Protein AF-A0A7S3U9D8-F1 (afdb_monomer_lite)

pLDDT: mean 89.07, std 7.12, range [49.78, 97.31]

Radius of gyration: 16.44 Å; chains: 1; bounding box: 34×41×41 Å

Organism: NCBI:txid141414

Foldseek 3Di:
DFPFPLCPDDPPRNVVVVCVVCPPVCPVVCCQAARPPDDDPDGDGDDDDDVPDDDDDDADAQAHQVRHGPPPQAWDADPNGIYGNDDDDDDDPDDDDPRNDDDDDDPPRSHDSGHDDD

Structure (mmCIF, N/CA/C/O backbone):
data_AF-A0A7S3U9D8-F1
#
_entry.id   AF-A0A7S3U9D8-F1
#
loop_
_atom_site.group_PDB
_atom_site.id
_atom_site.type_symbol
_atom_site.label_atom_id
_atom_site.label_alt_id
_atom_site.label_comp_id
_atom_site.label_asym_id
_atom_site.label_entity_id
_atom_site.label_seq_id
_atom_site.pdbx_PDB_ins_code
_atom_site.Cartn_x
_atom_site.Cartn_y
_atom_site.Cartn_z
_atom_site.occupancy
_atom_site.B_iso_or_equiv
_atom_site.auth_seq_id
_atom_site.auth_comp_id
_atom_site.auth_asym_id
_atom_site.auth_atom_id
_atom_site.pdbx_PDB_model_num
ATOM 1 N N . SER A 1 1 ? 1.393 14.461 15.903 1.00 49.78 1 SER A N 1
ATOM 2 C CA . SER A 1 1 ? 1.591 13.625 17.101 1.00 49.78 1 SER A CA 1
ATOM 3 C C . SER A 1 1 ? 1.731 12.203 16.624 1.00 49.78 1 SER A C 1
ATOM 5 O O . SER A 1 1 ? 0.953 11.811 15.762 1.00 49.78 1 SER A O 1
ATOM 7 N N . ASP A 1 2 ? 2.723 11.469 17.121 1.00 53.81 2 ASP A N 1
ATOM 8 C CA . ASP A 1 2 ? 2.845 10.045 16.818 1.00 53.81 2 ASP A CA 1
ATOM 9 C C . ASP A 1 2 ? 1.653 9.311 17.451 1.00 53.81 2 ASP A C 1
ATOM 11 O O . ASP A 1 2 ? 1.460 9.357 18.667 1.00 53.81 2 ASP A O 1
ATOM 15 N N . MET A 1 3 ? 0.789 8.743 16.608 1.00 70.81 3 MET A N 1
ATOM 16 C CA . MET A 1 3 ? -0.357 7.927 17.021 1.00 70.81 3 MET A CA 1
ATOM 17 C C . MET A 1 3 ? -0.073 6.434 16.804 1.00 70.81 3 MET A C 1
ATOM 19 O O . MET A 1 3 ? -0.995 5.646 16.585 1.00 70.81 3 MET A O 1
ATOM 23 N N . GLY A 1 4 ? 1.202 6.042 16.836 1.00 81.38 4 GLY A N 1
ATOM 24 C CA . GLY A 1 4 ? 1.634 4.658 16.739 1.00 81.38 4 GLY A CA 1
ATOM 2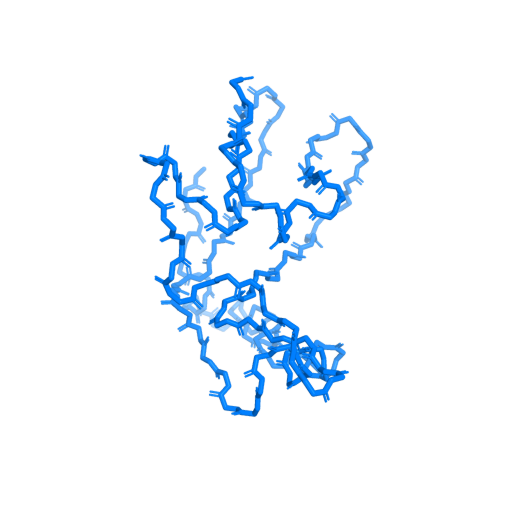5 C C . GLY A 1 4 ? 1.018 3.742 17.803 1.00 81.38 4 GLY A C 1
ATOM 26 O O . GLY A 1 4 ? 0.488 4.163 18.836 1.00 81.38 4 GLY A O 1
ATOM 27 N N . GLY A 1 5 ? 1.076 2.436 17.537 1.00 90.25 5 GLY A N 1
ATOM 28 C CA . GLY A 1 5 ? 0.614 1.415 18.479 1.00 90.25 5 GLY A CA 1
ATOM 29 C C . GLY A 1 5 ? -0.905 1.234 18.541 1.00 90.25 5 GLY A C 1
ATOM 30 O O . GLY A 1 5 ? -1.398 0.601 19.474 1.00 90.25 5 G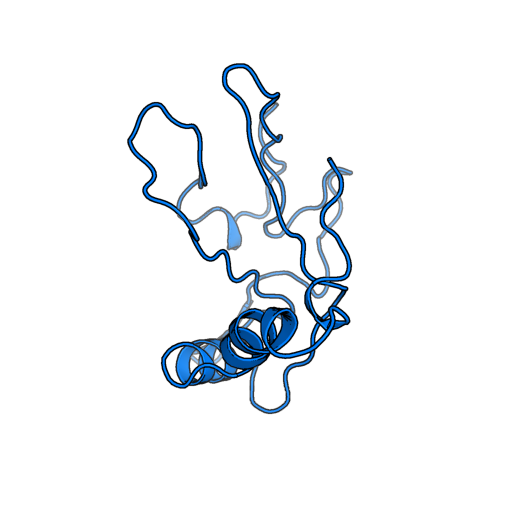LY A O 1
ATOM 31 N N . MET A 1 6 ? -1.656 1.722 17.551 1.00 93.25 6 MET A N 1
ATOM 32 C CA . MET A 1 6 ? -3.120 1.592 17.470 1.00 93.25 6 MET A CA 1
ATOM 33 C C . MET A 1 6 ? -3.642 0.153 17.537 1.00 93.25 6 MET A C 1
ATOM 35 O O . MET A 1 6 ? -4.732 -0.089 18.054 1.00 93.25 6 MET A O 1
ATOM 39 N N . LEU A 1 7 ? -2.839 -0.830 17.121 1.00 94.69 7 LEU A N 1
ATOM 40 C CA . LEU A 1 7 ? -3.169 -2.247 17.302 1.00 94.69 7 LEU A CA 1
ATOM 41 C C . LEU A 1 7 ? -3.193 -2.680 18.780 1.00 94.69 7 LEU A C 1
ATOM 43 O O . LEU A 1 7 ? -3.824 -3.686 19.103 1.00 94.69 7 LEU A O 1
ATOM 47 N N . GLY A 1 8 ? -2.518 -1.954 19.674 1.00 94.44 8 GLY A N 1
ATOM 48 C CA . GLY A 1 8 ? -2.412 -2.225 21.111 1.00 94.44 8 GLY A CA 1
ATOM 49 C C . GLY A 1 8 ? -3.281 -1.332 22.003 1.00 94.44 8 GLY A C 1
ATOM 50 O O . GLY A 1 8 ? -3.270 -1.507 23.220 1.00 94.44 8 GLY A O 1
ATOM 51 N N . TRP A 1 9 ? -4.035 -0.384 21.438 1.00 94.94 9 TRP A N 1
ATOM 52 C CA . TRP A 1 9 ? -4.906 0.497 22.221 1.00 94.94 9 TRP A CA 1
ATOM 53 C C . TRP A 1 9 ? -5.986 -0.274 22.994 1.00 94.94 9 TRP A C 1
ATOM 55 O O . TRP A 1 9 ? -6.350 -1.405 22.659 1.00 94.94 9 TRP A O 1
ATOM 65 N N . LYS A 1 10 ? -6.526 0.352 24.048 1.00 97.31 10 LYS A N 1
ATOM 66 C CA . LYS A 1 10 ? -7.607 -0.243 24.844 1.00 97.31 10 LYS A CA 1
ATOM 67 C C . LYS A 1 10 ? -8.833 -0.498 23.970 1.00 97.31 10 LYS A C 1
ATOM 69 O O . LYS A 1 10 ? -9.201 0.326 23.135 1.00 97.31 10 LYS A O 1
ATOM 74 N N . LYS A 1 11 ? -9.497 -1.632 24.199 1.00 96.38 11 LYS A N 1
ATOM 75 C CA . LYS A 1 11 ? -10.778 -1.927 23.553 1.00 96.38 11 LYS A CA 1
ATOM 76 C C . LYS A 1 11 ? -11.818 -0.848 23.911 1.00 96.38 11 LYS A C 1
ATOM 78 O O . LYS A 1 11 ? -11.813 -0.384 25.052 1.00 96.38 11 LYS A O 1
ATOM 83 N N . PRO A 1 12 ? -12.698 -0.462 22.967 1.00 96.12 12 PRO A N 1
ATOM 84 C CA . PRO A 1 12 ? -12.835 -1.014 21.611 1.00 96.12 12 PRO A CA 1
ATOM 85 C C . PRO A 1 12 ? -11.946 -0.343 20.544 1.00 96.12 12 PRO A C 1
ATOM 87 O O . PRO A 1 12 ? -12.025 -0.710 19.378 1.00 96.12 12 PRO A O 1
ATOM 90 N N . LEU A 1 13 ? -11.094 0.620 20.907 1.00 95.25 13 LEU A N 1
ATOM 91 C CA . LEU A 1 13 ? -10.419 1.506 19.947 1.00 95.25 13 LEU A CA 1
ATOM 92 C C . LEU A 1 13 ? -9.434 0.793 19.007 1.00 95.25 13 LEU A C 1
ATOM 94 O O . LEU A 1 13 ? -9.239 1.245 17.885 1.00 95.25 13 LEU A O 1
ATOM 98 N N . CYS A 1 14 ? -8.823 -0.315 19.433 1.00 95.62 14 CYS A N 1
ATOM 99 C CA . CYS A 1 14 ? -7.921 -1.095 18.578 1.00 95.62 14 CYS A CA 1
ATOM 100 C C . CYS A 1 14 ? -8.646 -1.983 17.557 1.00 95.62 14 CYS A C 1
ATOM 102 O O . CYS A 1 14 ? -8.032 -2.427 16.586 1.00 95.62 14 CYS A O 1
ATOM 104 N N . GLU A 1 15 ? -9.934 -2.265 17.768 1.00 96.12 15 GLU A N 1
ATOM 105 C CA . GLU A 1 15 ? -10.656 -3.293 17.019 1.00 96.12 15 GLU A CA 1
ATOM 106 C C . GLU A 1 15 ? -10.815 -2.948 15.530 1.00 96.12 15 GLU A C 1
ATOM 108 O O . GLU A 1 15 ? -10.488 -3.802 14.705 1.00 96.12 15 GLU A O 1
ATOM 113 N N . PRO A 1 16 ? -11.190 -1.710 15.140 1.00 94.25 16 PRO A N 1
ATOM 114 C CA . PRO A 1 16 ? -11.284 -1.349 13.725 1.00 94.25 16 PRO A CA 1
ATOM 115 C C . PRO A 1 16 ? -9.960 -1.540 12.974 1.00 94.25 16 PRO A C 1
ATOM 117 O O . PRO A 1 16 ? -9.939 -2.089 11.876 1.00 94.25 16 PRO A O 1
ATOM 120 N N . PHE A 1 17 ? -8.831 -1.167 13.586 1.00 94.50 17 PHE A N 1
ATOM 121 C CA . PHE A 1 17 ? -7.508 -1.322 12.971 1.00 94.50 17 PHE A CA 1
ATOM 122 C C . PHE A 1 17 ? -7.106 -2.792 12.821 1.00 94.50 17 PHE A C 1
ATOM 124 O O . PHE A 1 17 ? -6.523 -3.174 11.808 1.00 94.50 17 PHE A O 1
ATOM 131 N N . ARG A 1 18 ? -7.449 -3.640 13.798 1.00 95.12 18 ARG A N 1
ATOM 132 C CA . ARG A 1 18 ? -7.207 -5.088 13.718 1.00 95.12 18 ARG A CA 1
ATOM 133 C C . ARG A 1 18 ? -8.058 -5.750 12.638 1.00 95.12 18 ARG A C 1
ATOM 135 O O . ARG A 1 18 ? -7.557 -6.616 11.927 1.00 95.12 18 ARG A O 1
ATOM 142 N N . GLN A 1 19 ? -9.308 -5.321 12.476 1.00 94.44 19 GLN A N 1
ATOM 143 C CA . GLN A 1 19 ? -10.210 -5.849 11.448 1.00 94.44 19 GLN A CA 1
ATOM 144 C C . GLN A 1 19 ? -9.715 -5.565 10.023 1.00 94.44 19 GLN A C 1
ATOM 146 O O . GLN A 1 19 ? -9.942 -6.378 9.127 1.00 94.44 19 GLN A O 1
ATOM 151 N N . VAL A 1 20 ? -8.995 -4.458 9.808 1.00 93.75 20 VAL A N 1
ATOM 152 C CA . VAL A 1 20 ? -8.398 -4.137 8.500 1.0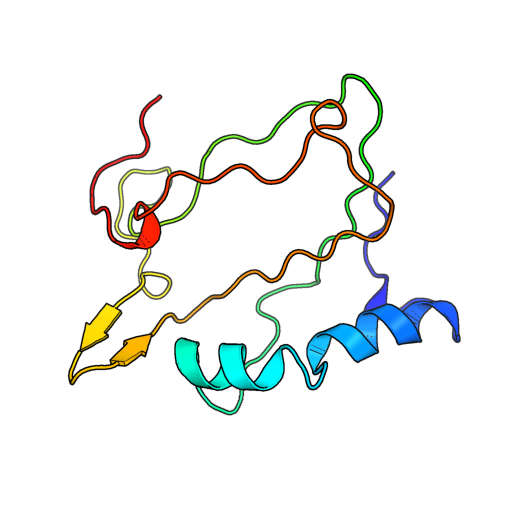0 93.75 20 VAL A CA 1
ATOM 153 C C . VAL A 1 20 ? -7.343 -5.171 8.082 1.00 93.75 20 VAL A C 1
ATOM 155 O O . VAL A 1 20 ? -7.273 -5.509 6.901 1.00 93.75 20 VAL A O 1
ATOM 158 N N . LEU A 1 21 ? -6.577 -5.735 9.026 1.00 93.06 21 LEU A N 1
ATOM 159 C CA . LEU A 1 21 ? -5.457 -6.655 8.745 1.00 93.06 21 LEU A CA 1
ATOM 160 C C . LEU A 1 21 ? -5.863 -7.908 7.949 1.00 93.06 21 LEU A C 1
ATOM 162 O O . LEU A 1 21 ? -5.059 -8.474 7.206 1.00 93.06 21 LEU A O 1
ATOM 166 N N . ALA A 1 22 ? -7.111 -8.343 8.107 1.00 94.19 22 ALA A N 1
ATOM 167 C CA . ALA A 1 22 ? -7.683 -9.494 7.414 1.00 94.19 22 ALA A CA 1
ATOM 168 C C . ALA A 1 22 ? -9.077 -9.178 6.855 1.00 94.19 22 ALA A C 1
ATOM 170 O O . ALA A 1 22 ? -9.961 -10.035 6.829 1.00 94.19 22 ALA A O 1
ATOM 171 N N . HIS A 1 23 ? -9.294 -7.933 6.420 1.00 96.06 23 HIS A N 1
ATOM 172 C CA . HIS A 1 23 ? -10.598 -7.518 5.919 1.00 96.06 23 HIS A CA 1
ATOM 173 C C . HIS A 1 23 ? -10.997 -8.354 4.683 1.00 96.06 23 HIS A C 1
ATOM 175 O O . HIS A 1 23 ? -10.212 -8.426 3.731 1.00 96.06 23 HIS A O 1
ATOM 181 N N . PRO A 1 24 ? -12.218 -8.926 4.614 1.00 96.44 24 PRO A N 1
ATOM 182 C CA . PRO A 1 24 ? -12.619 -9.840 3.537 1.00 96.44 24 PRO A CA 1
ATOM 183 C C . PRO A 1 24 ? -12.490 -9.273 2.118 1.00 96.44 24 PRO A C 1
ATOM 185 O O . PRO A 1 24 ? -12.271 -10.021 1.173 1.00 96.44 24 PRO A O 1
ATOM 188 N N . LYS A 1 25 ? -12.593 -7.947 1.954 1.00 96.31 25 LYS A N 1
ATOM 189 C CA . LYS A 1 25 ? -12.385 -7.282 0.653 1.00 96.31 25 LYS A CA 1
ATOM 190 C C . LYS A 1 25 ? -10.912 -7.145 0.249 1.00 96.31 25 LYS A C 1
ATOM 192 O O . LYS A 1 25 ? -10.650 -6.918 -0.921 1.00 96.31 25 LYS A O 1
ATOM 197 N N . LEU A 1 26 ? -9.970 -7.247 1.187 1.00 95.31 26 LEU A N 1
ATOM 198 C CA . LEU A 1 26 ? -8.530 -7.109 0.934 1.00 95.31 26 LEU A CA 1
ATOM 199 C C . LEU A 1 26 ? -7.852 -8.468 0.747 1.00 95.31 26 LEU A C 1
ATOM 201 O O . LEU A 1 26 ? -7.010 -8.615 -0.136 1.00 95.31 26 LEU A O 1
ATOM 205 N N . VAL A 1 27 ? -8.252 -9.466 1.543 1.00 96.12 27 VAL A N 1
ATOM 206 C CA . VAL A 1 27 ? -7.658 -10.816 1.559 1.00 96.12 27 VAL A CA 1
ATOM 207 C C . VAL A 1 27 ? -7.486 -11.430 0.157 1.00 96.12 27 VAL A C 1
ATOM 209 O O . VAL A 1 27 ? -6.392 -11.927 -0.111 1.00 96.12 27 VAL A O 1
ATOM 212 N N . PRO A 1 28 ? -8.462 -11.367 -0.776 1.00 96.25 28 PRO A N 1
ATOM 213 C CA . PRO A 1 28 ? -8.278 -11.916 -2.121 1.00 96.25 28 PRO A CA 1
ATOM 214 C C . PRO A 1 28 ? -7.108 -11.285 -2.891 1.00 96.25 28 PRO A C 1
ATOM 216 O O . PRO A 1 28 ? -6.352 -11.999 -3.544 1.00 96.25 28 PRO A O 1
ATOM 219 N N . PHE A 1 29 ? -6.909 -9.969 -2.771 1.00 95.62 29 PHE A N 1
ATOM 220 C CA . PHE A 1 29 ? -5.805 -9.260 -3.429 1.00 95.62 29 PHE A CA 1
ATOM 221 C C . PHE A 1 29 ? -4.455 -9.585 -2.780 1.00 95.62 29 PHE A C 1
ATOM 223 O O . PHE A 1 29 ? -3.466 -9.790 -3.483 1.00 95.62 29 PHE A O 1
ATOM 230 N N . LEU A 1 30 ? -4.421 -9.695 -1.446 1.00 95.44 30 LEU A N 1
ATOM 231 C CA . LEU A 1 30 ? -3.222 -10.103 -0.706 1.00 95.44 30 LEU A CA 1
ATOM 232 C C . LEU A 1 30 ? -2.798 -11.527 -1.089 1.00 95.44 30 LEU A C 1
ATOM 234 O O . LEU A 1 30 ? -1.623 -11.776 -1.350 1.00 95.44 30 LEU A O 1
ATOM 238 N N . HIS A 1 31 ? -3.753 -12.452 -1.192 1.00 95.44 31 HIS A N 1
ATOM 239 C CA . HIS A 1 31 ? -3.489 -13.820 -1.634 1.00 95.44 31 HIS A CA 1
ATOM 240 C C . HIS A 1 31 ? -3.039 -13.897 -3.091 1.00 95.44 31 HIS A C 1
ATOM 242 O O . HIS A 1 31 ? -2.175 -14.715 -3.414 1.00 95.44 31 HIS A O 1
ATOM 248 N N . GLU A 1 32 ? -3.598 -13.062 -3.965 1.00 94.62 32 GLU A N 1
ATOM 249 C CA . GLU A 1 32 ? -3.202 -13.061 -5.368 1.00 94.62 32 GLU A CA 1
ATOM 250 C C . GLU A 1 32 ? -1.766 -12.559 -5.551 1.00 94.62 32 GLU A C 1
ATOM 252 O O . GLU A 1 32 ? -0.973 -13.229 -6.212 1.00 94.62 32 GLU A O 1
ATOM 257 N N . LEU A 1 33 ? -1.406 -11.446 -4.904 1.00 94.31 33 LEU A N 1
ATOM 258 C CA . LEU A 1 33 ? -0.106 -10.793 -5.086 1.00 94.31 33 LEU A CA 1
ATOM 259 C C . LEU A 1 33 ? 1.008 -11.376 -4.202 1.00 94.31 33 LEU A C 1
ATOM 261 O O . LEU A 1 33 ? 2.136 -11.530 -4.662 1.00 94.31 33 LEU A O 1
ATOM 265 N N . MET A 1 34 ? 0.728 -11.723 -2.946 1.00 93.38 34 MET A N 1
ATOM 266 C CA . MET A 1 34 ? 1.749 -12.219 -2.008 1.00 93.38 34 MET A CA 1
ATOM 267 C C . MET A 1 34 ? 1.643 -13.726 -1.778 1.00 93.38 34 MET A C 1
ATOM 269 O O . MET A 1 34 ? 2.652 -14.420 -1.655 1.00 93.38 34 MET A O 1
ATOM 273 N N . GLY A 1 35 ? 0.432 -14.280 -1.819 1.00 91.56 35 GLY A N 1
ATOM 274 C CA . GLY A 1 35 ? 0.149 -15.674 -1.472 1.00 91.56 35 GLY A CA 1
ATOM 275 C C . GLY A 1 35 ? -0.592 -15.824 -0.151 1.00 91.56 35 GLY A C 1
ATOM 276 O O . GLY A 1 35 ? -0.805 -14.865 0.588 1.00 91.56 35 GLY A O 1
ATOM 277 N N . VAL A 1 36 ? -0.998 -17.059 0.139 1.00 93.31 36 VAL A N 1
ATOM 278 C CA . VAL A 1 36 ? -1.633 -17.411 1.414 1.00 93.31 36 VAL A CA 1
ATOM 279 C C . VAL A 1 36 ? -0.582 -17.409 2.525 1.00 93.31 36 VAL A C 1
ATOM 281 O O . VAL A 1 36 ? 0.524 -17.908 2.326 1.00 93.31 36 VAL A O 1
ATOM 284 N N . GLY A 1 37 ? -0.942 -16.874 3.695 1.00 91.25 37 GLY A N 1
ATOM 285 C CA . GLY A 1 37 ? -0.055 -16.823 4.864 1.00 91.25 37 GLY A CA 1
ATOM 286 C C . GLY A 1 37 ? 0.789 -15.551 4.968 1.00 91.25 37 GLY A C 1
ATOM 287 O O . GLY A 1 37 ? 1.894 -15.591 5.503 1.00 91.25 37 GLY A O 1
ATOM 288 N N . TYR A 1 38 ? 0.290 -14.423 4.455 1.00 92.38 38 TYR A N 1
ATOM 289 C CA . TYR A 1 38 ? 0.949 -13.130 4.628 1.00 92.38 38 TYR A CA 1
ATOM 290 C C . TYR A 1 38 ? 1.036 -12.726 6.110 1.00 92.38 38 TYR A C 1
ATOM 292 O O . TYR A 1 38 ? 0.233 -13.144 6.945 1.00 92.38 38 TYR A O 1
ATOM 300 N N . ARG A 1 39 ? 2.011 -11.872 6.427 1.00 93.06 39 ARG A N 1
ATOM 301 C CA . ARG A 1 39 ? 2.205 -11.287 7.759 1.00 93.06 39 ARG A CA 1
ATOM 302 C C . ARG A 1 39 ? 2.367 -9.778 7.648 1.00 93.06 39 ARG A C 1
ATOM 304 O O . ARG A 1 39 ? 2.698 -9.270 6.581 1.00 93.06 39 ARG A O 1
ATOM 311 N N . LEU A 1 40 ? 2.201 -9.083 8.768 1.00 93.38 40 LEU A N 1
ATOM 312 C CA . LEU A 1 40 ? 2.692 -7.715 8.886 1.00 93.38 40 LEU A CA 1
ATOM 313 C C . LEU A 1 40 ? 4.223 -7.717 8.831 1.00 93.38 40 LEU A C 1
ATOM 315 O O . LEU A 1 40 ? 4.866 -8.483 9.548 1.00 93.38 40 LEU A O 1
ATOM 319 N N . ASP A 1 41 ? 4.786 -6.872 7.972 1.00 91.38 41 ASP A N 1
ATOM 320 C CA . ASP A 1 41 ? 6.231 -6.649 7.885 1.00 91.38 41 ASP A CA 1
ATOM 321 C C . ASP A 1 41 ? 6.739 -5.783 9.053 1.00 91.38 41 ASP A C 1
ATOM 323 O O . ASP A 1 41 ? 7.776 -6.066 9.645 1.00 91.38 41 ASP A O 1
ATOM 327 N N . HIS A 1 42 ? 5.944 -4.789 9.453 1.00 90.81 42 HIS A N 1
ATOM 328 C CA . HIS A 1 42 ? 6.199 -3.906 10.588 1.00 90.81 42 HIS A CA 1
ATOM 329 C C . HIS A 1 42 ? 4.876 -3.386 11.185 1.00 90.81 42 HIS A C 1
ATOM 331 O O . HIS A 1 42 ? 3.789 -3.625 10.648 1.00 90.81 42 HIS A O 1
ATOM 337 N N . SER A 1 43 ? 4.957 -2.689 12.326 1.00 90.94 43 SER A N 1
ATOM 338 C CA . SER A 1 43 ? 3.804 -2.017 12.946 1.00 90.94 43 SER A CA 1
ATOM 339 C C . SER A 1 43 ? 3.190 -1.006 11.972 1.00 90.94 43 SER A C 1
ATOM 341 O O . SER A 1 43 ? 3.933 -0.170 11.462 1.00 90.94 43 SER A O 1
ATOM 343 N N . PRO A 1 44 ? 1.867 -1.011 11.725 1.00 92.00 44 PRO A N 1
ATOM 344 C CA . PRO A 1 44 ? 1.308 -0.096 10.745 1.00 92.00 44 PRO A CA 1
ATOM 345 C C . PRO A 1 44 ? 1.359 1.352 11.245 1.00 92.00 44 PRO A C 1
ATOM 347 O O . PRO A 1 44 ? 1.318 1.623 12.449 1.00 92.00 44 PRO A O 1
ATOM 350 N N . LEU A 1 45 ? 1.442 2.279 10.298 1.00 89.25 45 LEU A N 1
ATOM 351 C CA . LEU A 1 45 ? 1.541 3.706 10.569 1.00 89.25 45 LEU A CA 1
ATOM 352 C C . LEU A 1 45 ? 0.145 4.335 10.601 1.00 89.25 45 LEU A C 1
ATOM 354 O O . LEU A 1 45 ? -0.678 4.078 9.722 1.00 89.25 45 LEU A O 1
ATOM 358 N N . LEU A 1 46 ? -0.111 5.186 11.596 1.00 89.94 46 LEU A N 1
ATOM 359 C CA . LEU A 1 46 ? -1.305 6.025 11.654 1.00 89.94 46 LEU A CA 1
ATOM 360 C C . LEU A 1 46 ? -0.896 7.478 11.425 1.00 89.94 46 LEU A C 1
ATOM 362 O O . LEU A 1 46 ? -0.377 8.147 12.319 1.00 89.94 46 LEU A O 1
ATOM 366 N N . LEU A 1 47 ? -1.111 7.944 10.199 1.00 86.25 47 LEU A N 1
ATOM 367 C CA . LEU A 1 47 ? -0.667 9.255 9.751 1.00 86.25 47 LEU A CA 1
ATOM 368 C C . LEU A 1 47 ? -1.791 10.276 9.920 1.00 86.25 47 LEU A C 1
ATOM 370 O O . LEU A 1 47 ? -2.917 10.064 9.478 1.00 86.25 47 LEU A O 1
ATOM 374 N N . HIS A 1 48 ? -1.468 11.401 10.551 1.00 86.88 48 HIS A N 1
ATOM 375 C CA . HIS A 1 48 ? -2.352 12.554 10.643 1.00 86.88 48 HIS A CA 1
ATOM 376 C C . HIS A 1 48 ? -1.622 13.782 10.111 1.00 86.88 48 HIS A C 1
ATOM 378 O O . HIS A 1 48 ? -0.622 14.216 10.686 1.00 86.88 48 HIS A O 1
ATOM 384 N N . GLN A 1 49 ? -2.134 14.333 9.014 1.00 84.38 49 GLN A N 1
ATOM 385 C CA . GLN A 1 49 ? -1.565 15.502 8.357 1.00 84.38 49 GLN A CA 1
ATOM 386 C C . GLN A 1 49 ? -2.292 16.774 8.796 1.00 84.38 49 GLN A C 1
ATOM 388 O O . GLN A 1 49 ? -3.497 16.781 9.047 1.00 84.38 49 GLN A O 1
ATOM 393 N N . ARG A 1 50 ? -1.537 17.867 8.895 1.00 86.69 50 ARG A N 1
ATOM 394 C CA . ARG A 1 50 ? -2.062 19.222 9.099 1.00 86.69 50 ARG A CA 1
ATOM 395 C C . ARG A 1 50 ? -1.807 20.029 7.834 1.00 86.69 50 ARG A C 1
ATOM 397 O O . ARG A 1 50 ? -0.900 19.709 7.071 1.00 86.69 50 ARG A O 1
ATOM 404 N N . LYS A 1 51 ? -2.564 21.106 7.629 1.00 87.19 51 LYS A N 1
ATOM 405 C CA . LYS A 1 51 ? -2.316 22.024 6.513 1.00 87.19 51 LYS A CA 1
ATOM 406 C C . LYS A 1 51 ? -0.867 22.527 6.555 1.00 87.19 51 LYS A C 1
ATOM 408 O O . LYS A 1 51 ? -0.429 23.034 7.585 1.00 87.19 51 LYS A O 1
ATOM 413 N N . GLY A 1 52 ? -0.157 22.389 5.436 1.00 87.00 52 GLY A N 1
ATOM 414 C CA . GLY A 1 52 ? 1.258 22.753 5.324 1.00 87.00 52 GLY A CA 1
ATOM 415 C C . GLY A 1 52 ? 2.234 21.726 5.907 1.00 87.00 52 GLY A C 1
ATOM 416 O O . GLY A 1 52 ? 3.413 22.043 6.026 1.00 87.00 52 GLY A O 1
ATOM 417 N N . ALA A 1 53 ? 1.772 20.526 6.282 1.00 87.94 53 ALA A N 1
ATOM 418 C CA . ALA A 1 53 ? 2.669 19.418 6.592 1.00 87.94 53 ALA A CA 1
ATOM 419 C C . ALA A 1 53 ? 3.551 19.091 5.380 1.00 87.94 53 ALA A C 1
ATOM 421 O O . ALA A 1 53 ? 3.119 19.222 4.232 1.00 87.94 53 ALA A O 1
ATOM 422 N N . GLU A 1 54 ? 4.783 18.669 5.652 1.00 84.25 54 GLU A N 1
ATOM 423 C CA . GLU A 1 54 ? 5.701 18.223 4.611 1.00 84.25 54 GLU A CA 1
ATOM 424 C C . GLU A 1 54 ? 5.147 17.006 3.857 1.00 84.25 54 GLU A C 1
ATOM 426 O O . GLU A 1 54 ? 4.395 16.187 4.398 1.00 84.25 54 GLU A O 1
ATOM 431 N N . GLY A 1 55 ? 5.494 16.927 2.574 1.00 84.31 55 GLY A N 1
ATOM 432 C CA . GLY A 1 55 ? 5.228 15.754 1.754 1.00 84.31 55 GLY A CA 1
ATOM 433 C C . GLY A 1 55 ? 6.261 14.655 1.993 1.00 84.31 55 GLY A C 1
ATOM 434 O O . GLY A 1 55 ? 7.200 14.812 2.767 1.00 84.31 55 GLY A O 1
ATOM 435 N N . HIS A 1 56 ? 6.101 13.551 1.272 1.00 85.25 56 HIS A N 1
ATOM 436 C CA . HIS A 1 56 ? 7.103 12.494 1.202 1.00 85.25 56 HIS A CA 1
ATOM 437 C C . HIS A 1 56 ? 7.749 12.489 -0.187 1.00 85.25 56 HIS A C 1
ATOM 439 O O . HIS A 1 56 ? 7.116 12.873 -1.174 1.00 85.25 56 HIS A O 1
ATOM 445 N N . THR A 1 57 ? 8.994 12.033 -0.279 1.00 86.38 57 THR A N 1
ATOM 446 C CA . THR A 1 57 ? 9.659 11.761 -1.559 1.00 86.38 57 THR A CA 1
ATOM 447 C C . THR A 1 57 ? 9.071 10.516 -2.225 1.00 86.38 57 THR A C 1
ATOM 449 O O . THR A 1 57 ? 8.576 9.606 -1.546 1.00 86.38 57 THR A O 1
ATOM 452 N N . LEU A 1 58 ? 9.124 10.463 -3.560 1.00 86.88 58 LEU A N 1
ATOM 453 C CA . LEU A 1 58 ? 8.798 9.251 -4.314 1.00 86.88 58 LEU A CA 1
ATOM 454 C C . LEU A 1 58 ? 9.812 8.150 -3.973 1.00 86.88 58 LEU A C 1
ATOM 456 O O . LEU A 1 58 ? 11.015 8.368 -4.064 1.00 86.88 58 LEU A O 1
ATOM 460 N N . HIS A 1 59 ? 9.320 6.971 -3.593 1.00 86.94 59 HIS A N 1
ATOM 461 C CA . HIS A 1 59 ? 10.142 5.828 -3.191 1.00 86.94 59 HIS A CA 1
ATOM 462 C C . HIS A 1 59 ? 9.463 4.499 -3.551 1.00 86.94 59 HIS A C 1
ATOM 464 O O . HIS A 1 59 ? 8.282 4.452 -3.910 1.00 86.94 59 HIS A O 1
ATOM 470 N N . GLY A 1 60 ? 10.222 3.409 -3.432 1.00 85.69 60 GLY A N 1
ATOM 471 C CA . GLY A 1 60 ? 9.783 2.051 -3.749 1.00 85.69 60 GLY A CA 1
ATOM 472 C C . GLY A 1 60 ? 10.023 1.656 -5.209 1.00 85.69 60 GLY A C 1
ATOM 473 O O . GLY A 1 60 ? 10.775 2.295 -5.935 1.00 85.69 60 GLY A O 1
ATOM 474 N N . GLY A 1 61 ? 9.374 0.575 -5.645 1.00 86.31 61 GLY A N 1
ATOM 475 C CA . GLY A 1 61 ? 9.614 -0.033 -6.956 1.00 86.31 61 GLY A CA 1
ATOM 476 C C . GLY A 1 61 ? 10.699 -1.107 -6.906 1.00 86.31 61 GLY A C 1
ATOM 477 O O . GLY A 1 61 ? 10.867 -1.770 -5.884 1.00 86.31 61 GLY A O 1
ATOM 478 N N . ALA A 1 62 ? 11.396 -1.328 -8.023 1.00 87.62 62 ALA A N 1
ATOM 479 C CA . ALA A 1 62 ? 12.433 -2.359 -8.101 1.00 87.62 62 ALA A CA 1
ATOM 480 C C . ALA A 1 62 ? 13.828 -1.869 -7.671 1.00 87.62 62 ALA A C 1
ATOM 482 O O . ALA A 1 62 ? 14.742 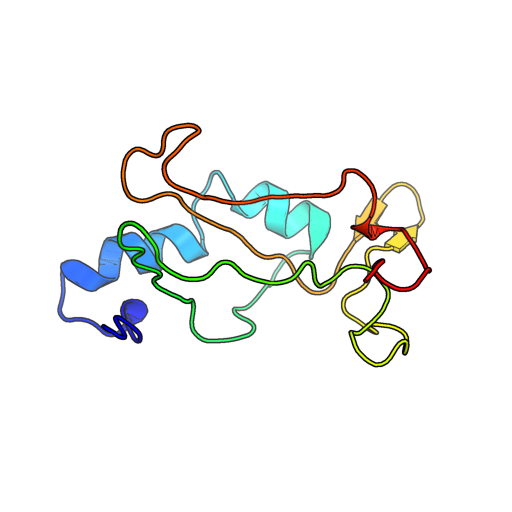-2.684 -7.547 1.00 87.62 62 ALA A O 1
ATOM 483 N N . VAL A 1 63 ? 13.989 -0.565 -7.430 1.00 87.69 63 VAL A N 1
ATOM 484 C CA . VAL A 1 63 ? 15.270 0.087 -7.137 1.00 87.69 63 VAL A CA 1
ATOM 485 C C . VAL A 1 63 ? 15.170 0.805 -5.791 1.00 87.69 63 VAL A C 1
ATOM 487 O O . VAL A 1 63 ? 14.213 1.530 -5.532 1.00 87.69 63 VAL A O 1
ATOM 490 N N . GLU A 1 6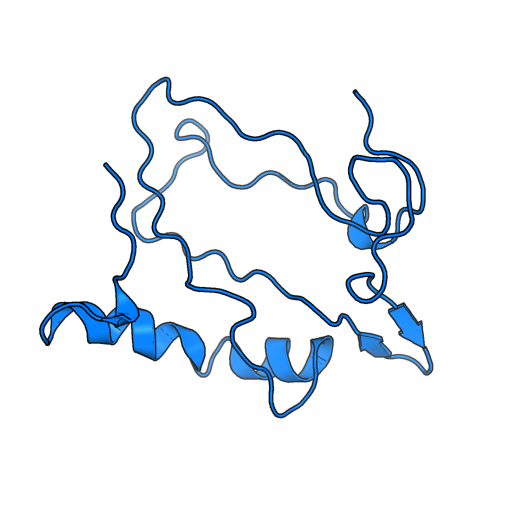4 ? 16.140 0.564 -4.919 1.00 86.25 64 GLU A N 1
ATOM 491 C CA . GLU A 1 64 ? 16.295 1.234 -3.630 1.00 86.25 64 GLU A CA 1
ATOM 492 C C . GLU A 1 64 ? 16.738 2.688 -3.822 1.00 86.25 64 GLU A C 1
ATOM 494 O O . GLU A 1 64 ? 17.284 3.055 -4.862 1.00 86.25 64 GLU A O 1
ATOM 499 N N . GLU A 1 65 ? 16.594 3.517 -2.789 1.00 81.25 65 GLU A N 1
ATOM 500 C CA . GLU A 1 65 ? 17.054 4.914 -2.831 1.00 81.25 65 GLU A CA 1
ATOM 501 C C . GLU A 1 65 ? 18.560 5.031 -3.128 1.00 81.25 65 GLU A C 1
ATOM 503 O O . GLU A 1 65 ? 18.993 5.960 -3.804 1.00 81.25 65 GLU A O 1
ATOM 508 N N . ALA A 1 66 ? 19.357 4.046 -2.696 1.00 83.25 66 ALA A N 1
ATOM 509 C CA . ALA A 1 66 ? 20.790 3.961 -2.983 1.00 83.25 66 ALA A CA 1
ATOM 510 C C . ALA A 1 66 ? 21.121 3.496 -4.421 1.00 83.25 66 ALA A C 1
ATOM 512 O O . ALA A 1 66 ? 22.293 3.340 -4.762 1.00 83.25 66 ALA A O 1
ATOM 513 N N . GLY A 1 67 ? 20.115 3.234 -5.264 1.00 84.00 67 GLY A N 1
ATOM 514 C CA . GLY A 1 67 ? 20.281 2.752 -6.640 1.00 84.00 67 GLY A CA 1
ATOM 515 C C . GLY A 1 67 ? 20.497 1.239 -6.771 1.00 84.00 67 GLY A C 1
ATOM 516 O O . GLY A 1 67 ? 20.631 0.732 -7.885 1.00 84.00 67 GLY A O 1
ATOM 517 N N . GLY A 1 68 ? 20.531 0.512 -5.652 1.00 87.56 68 GLY A N 1
ATOM 518 C CA . GLY A 1 68 ? 20.598 -0.947 -5.622 1.00 87.56 68 GLY A CA 1
ATOM 519 C C . GLY A 1 68 ? 19.253 -1.601 -5.955 1.00 87.56 68 GLY A C 1
ATOM 520 O O . GLY A 1 68 ? 18.218 -0.941 -5.950 1.00 87.56 68 GLY A O 1
ATOM 521 N N . PRO A 1 69 ? 19.224 -2.902 -6.259 1.00 87.94 69 PRO A N 1
ATOM 522 C CA . PRO A 1 69 ? 17.969 -3.600 -6.494 1.00 87.94 69 PRO A CA 1
ATOM 523 C C . PRO A 1 69 ? 17.222 -3.876 -5.180 1.00 87.94 69 PRO A C 1
ATOM 525 O O . PRO A 1 69 ? 17.792 -4.439 -4.253 1.00 87.94 69 PRO A O 1
ATOM 528 N N . ALA A 1 70 ? 15.917 -3.598 -5.142 1.00 87.12 70 ALA A N 1
ATOM 529 C CA . ALA A 1 70 ? 15.054 -3.807 -3.974 1.00 87.12 70 ALA A CA 1
ATOM 530 C C . ALA A 1 70 ? 14.651 -5.286 -3.770 1.00 87.12 70 ALA A C 1
ATOM 532 O O . ALA A 1 70 ? 13.467 -5.616 -3.667 1.00 87.12 70 ALA A O 1
ATOM 533 N N . TRP A 1 71 ? 15.605 -6.221 -3.779 1.00 83.38 71 TRP A N 1
ATOM 534 C CA . TRP A 1 71 ? 15.326 -7.641 -3.528 1.00 83.38 71 TRP A CA 1
ATOM 535 C C . TRP A 1 71 ? 15.023 -7.881 -2.036 1.00 83.38 71 TRP A C 1
ATOM 537 O O . TRP A 1 71 ? 15.772 -7.396 -1.195 1.00 83.38 71 TRP A O 1
ATOM 547 N N . PRO A 1 72 ? 13.988 -8.663 -1.660 1.00 83.12 72 PRO A N 1
ATOM 548 C CA . PRO A 1 72 ? 13.053 -9.432 -2.492 1.00 83.12 72 PRO A CA 1
ATOM 549 C C . PRO A 1 72 ? 11.707 -8.716 -2.753 1.00 83.12 72 PRO A C 1
ATOM 551 O O . PRO A 1 72 ? 10.710 -9.370 -3.062 1.00 83.12 72 PRO A O 1
ATOM 554 N N . LEU A 1 73 ? 11.639 -7.396 -2.576 1.00 86.50 73 LEU A N 1
ATOM 555 C CA . LEU A 1 73 ? 10.402 -6.600 -2.549 1.00 86.50 73 LEU A CA 1
ATOM 556 C C . LEU A 1 73 ? 9.866 -6.228 -3.943 1.00 86.50 73 LEU A C 1
ATOM 558 O O . LEU A 1 73 ? 8.784 -5.658 -4.062 1.00 86.50 73 LEU A O 1
ATOM 562 N N . GLN A 1 74 ? 10.617 -6.543 -4.997 1.00 88.38 74 GLN A N 1
ATOM 563 C CA . GLN A 1 74 ? 10.246 -6.234 -6.374 1.00 88.38 74 GLN A CA 1
ATOM 564 C C . GLN A 1 74 ? 8.998 -7.003 -6.826 1.00 88.38 74 GLN A C 1
ATOM 566 O O . GLN A 1 74 ? 8.777 -8.157 -6.449 1.00 88.38 74 GLN A O 1
ATOM 571 N N . TYR A 1 75 ? 8.234 -6.396 -7.733 1.00 91.31 75 TYR A N 1
ATOM 572 C CA . TYR A 1 75 ? 7.180 -7.106 -8.444 1.00 91.31 75 TYR A CA 1
ATOM 573 C C . TYR A 1 75 ? 7.780 -7.981 -9.541 1.00 91.31 75 TYR A C 1
ATOM 575 O O . TYR A 1 75 ? 8.530 -7.513 -10.396 1.00 91.31 75 TYR A O 1
ATOM 583 N N . GLN A 1 76 ? 7.386 -9.247 -9.558 1.00 89.31 76 GLN A N 1
ATOM 584 C CA . GLN A 1 76 ? 7.770 -10.215 -10.577 1.00 89.31 76 GLN A CA 1
ATOM 585 C C . GLN A 1 76 ? 6.536 -10.690 -11.333 1.00 89.31 76 GLN A C 1
ATOM 587 O O . GLN A 1 76 ? 5.455 -10.813 -10.759 1.00 89.31 76 GLN A O 1
ATOM 592 N N . PHE A 1 77 ? 6.695 -10.990 -12.620 1.00 90.88 77 PHE A N 1
ATOM 593 C CA . PHE A 1 77 ? 5.662 -11.639 -13.418 1.00 90.88 77 PHE A CA 1
ATOM 594 C C . PHE A 1 77 ? 6.236 -12.901 -14.052 1.00 90.88 77 PHE A C 1
ATOM 596 O O . PHE A 1 77 ? 7.118 -12.825 -14.905 1.00 90.88 77 PHE A O 1
ATOM 603 N N . ALA A 1 78 ? 5.737 -14.058 -13.633 1.00 91.56 78 ALA A N 1
ATOM 604 C CA . ALA A 1 78 ? 6.177 -15.355 -14.131 1.00 91.56 78 ALA A CA 1
ATOM 605 C C . ALA A 1 78 ? 4.979 -16.300 -14.229 1.00 91.56 78 ALA A C 1
ATOM 607 O O . ALA A 1 78 ? 4.071 -16.249 -13.400 1.00 91.56 78 ALA A O 1
ATOM 608 N N . HIS A 1 79 ? 4.961 -17.152 -15.257 1.00 94.00 79 HIS A N 1
ATOM 609 C CA . HIS A 1 79 ? 3.897 -18.142 -15.478 1.00 94.00 79 HIS A CA 1
ATOM 610 C C . HIS A 1 79 ? 2.472 -17.552 -15.433 1.00 94.00 79 HIS A C 1
ATOM 612 O O . HIS A 1 79 ? 1.554 -18.158 -14.890 1.00 94.00 79 HIS A O 1
ATOM 618 N N . GLY A 1 80 ? 2.292 -16.347 -15.987 1.00 93.81 80 GLY A N 1
ATOM 619 C CA . GLY A 1 80 ? 0.990 -15.677 -16.047 1.00 93.81 80 GLY A CA 1
ATOM 620 C C . GLY A 1 80 ? 0.533 -15.023 -14.739 1.00 93.81 80 GLY A C 1
ATOM 621 O O . GLY A 1 80 ? -0.592 -14.533 -14.687 1.00 93.81 80 GLY A O 1
ATOM 622 N N . LYS A 1 81 ? 1.376 -14.989 -13.699 1.00 92.00 81 LYS A N 1
ATOM 623 C CA . LYS A 1 81 ? 1.025 -14.452 -12.382 1.00 92.00 81 LYS A CA 1
ATOM 624 C C . LYS A 1 81 ? 1.996 -13.367 -11.929 1.00 92.00 81 LYS A C 1
ATOM 626 O O . LYS A 1 81 ? 3.213 -13.533 -12.010 1.00 92.00 81 LYS A O 1
ATOM 631 N N . MET A 1 82 ? 1.442 -12.267 -11.421 1.00 92.44 82 MET A N 1
ATOM 632 C CA . MET A 1 82 ? 2.200 -11.219 -10.740 1.00 92.44 82 MET A CA 1
ATOM 633 C C . MET A 1 82 ? 2.392 -11.593 -9.271 1.00 92.44 82 MET A C 1
ATOM 635 O O . MET A 1 82 ? 1.433 -12.020 -8.630 1.00 92.44 82 MET A O 1
ATOM 639 N N . ARG A 1 83 ? 3.598 -11.400 -8.727 1.00 92.50 83 ARG A N 1
ATOM 640 C CA . ARG A 1 83 ? 3.874 -11.559 -7.295 1.00 92.50 83 ARG A CA 1
ATOM 641 C C . ARG A 1 83 ? 4.778 -10.467 -6.742 1.00 92.50 83 ARG A C 1
ATOM 643 O O . ARG A 1 83 ? 5.597 -9.922 -7.473 1.00 92.50 83 ARG A O 1
ATOM 650 N N . THR A 1 84 ? 4.646 -10.194 -5.451 1.00 93.00 84 THR A N 1
ATOM 651 C CA . THR A 1 84 ? 5.567 -9.360 -4.666 1.00 93.00 84 THR A CA 1
ATOM 652 C C . THR A 1 84 ? 5.696 -9.923 -3.250 1.00 93.00 84 THR A C 1
ATOM 654 O O . THR A 1 84 ? 4.783 -10.592 -2.762 1.00 93.00 84 THR A O 1
ATOM 657 N N . SER A 1 85 ? 6.819 -9.652 -2.585 1.00 91.69 85 SER A N 1
ATOM 658 C CA . SER A 1 85 ? 7.040 -10.033 -1.182 1.00 91.69 85 SER A CA 1
ATOM 659 C C . SER A 1 85 ? 6.556 -8.974 -0.186 1.00 91.69 85 SER A C 1
ATOM 661 O O . SER A 1 85 ? 6.544 -9.239 1.015 1.00 91.69 85 SER A O 1
ATOM 663 N N . LEU A 1 86 ? 6.166 -7.787 -0.666 1.00 92.00 86 LEU A N 1
ATOM 664 C CA . LEU A 1 86 ? 5.666 -6.694 0.163 1.00 92.00 86 LEU A CA 1
ATOM 665 C C . LEU A 1 86 ? 4.570 -5.921 -0.567 1.00 92.00 86 LEU A C 1
ATOM 667 O O . LEU A 1 86 ? 4.741 -5.485 -1.708 1.00 92.00 86 LEU A O 1
ATOM 671 N N . LEU A 1 87 ? 3.447 -5.731 0.122 1.00 93.00 87 LEU A N 1
ATOM 672 C CA . LEU A 1 87 ? 2.337 -4.911 -0.337 1.00 93.00 87 LEU A CA 1
ATOM 673 C C . LEU A 1 87 ? 1.929 -3.938 0.767 1.00 93.00 87 LEU A C 1
ATOM 675 O O . LEU A 1 87 ? 1.648 -4.348 1.893 1.00 93.00 87 LEU A O 1
ATOM 679 N N . THR A 1 88 ? 1.836 -2.660 0.416 1.00 92.44 88 THR A N 1
ATOM 680 C CA . THR A 1 88 ? 1.300 -1.625 1.302 1.00 92.44 88 THR A CA 1
ATOM 681 C C . THR A 1 88 ? -0.194 -1.458 1.051 1.00 92.44 88 THR A C 1
ATOM 683 O O . THR A 1 88 ? -0.621 -1.265 -0.087 1.00 92.44 88 THR A O 1
ATOM 686 N N . VAL A 1 89 ? -0.993 -1.497 2.119 1.00 93.31 89 VAL A N 1
ATOM 687 C CA . VAL A 1 89 ? -2.413 -1.130 2.086 1.00 93.31 89 VAL A CA 1
ATOM 688 C C . VAL A 1 89 ? -2.583 0.199 2.813 1.00 93.31 89 VAL A C 1
ATOM 690 O O . VAL A 1 89 ? -2.384 0.276 4.023 1.00 93.31 89 VAL A O 1
ATOM 693 N N . CYS A 1 90 ? -2.979 1.234 2.076 1.00 92.31 90 CYS A N 1
ATOM 694 C CA . CYS A 1 90 ? -3.288 2.549 2.630 1.00 92.31 90 CYS A CA 1
ATOM 695 C C . CYS A 1 90 ? -4.805 2.707 2.748 1.00 92.31 90 CYS A C 1
ATOM 697 O O . CYS A 1 90 ? -5.522 2.582 1.756 1.00 92.31 90 CYS A O 1
ATOM 699 N N . MET A 1 91 ? -5.288 2.993 3.956 1.00 91.50 91 MET A N 1
ATOM 700 C CA . MET A 1 91 ? -6.705 3.229 4.224 1.00 91.50 91 MET A CA 1
ATOM 701 C C . MET A 1 91 ? -6.918 4.689 4.583 1.00 91.50 91 MET A C 1
ATOM 703 O O . MET A 1 91 ? -6.298 5.201 5.514 1.00 91.50 91 MET A O 1
ATOM 707 N N . GLN A 1 92 ? -7.832 5.332 3.870 1.00 92.38 92 GLN A N 1
ATOM 708 C CA . GLN A 1 92 ? -8.227 6.694 4.164 1.00 92.38 92 GLN A CA 1
ATOM 709 C C . GLN A 1 92 ? -9.314 6.683 5.250 1.00 92.38 92 GLN A C 1
ATOM 711 O O . GLN A 1 92 ? -10.374 6.088 5.061 1.00 92.38 92 GLN A O 1
ATOM 716 N N . LEU A 1 93 ? -9.025 7.276 6.414 1.00 91.31 93 LEU A N 1
ATOM 717 C CA . LEU A 1 93 ? -9.895 7.216 7.606 1.00 91.31 93 LEU A CA 1
ATOM 718 C C . LEU A 1 93 ? -10.801 8.443 7.773 1.00 91.31 93 LEU A C 1
ATOM 720 O O . LEU A 1 93 ? -11.695 8.442 8.616 1.00 91.31 93 LEU A O 1
ATOM 724 N N . THR A 1 94 ? -10.559 9.487 6.990 1.00 90.25 94 THR A N 1
ATOM 725 C CA . THR A 1 94 ? -11.358 10.716 6.925 1.00 90.25 94 THR A CA 1
ATOM 726 C C . THR A 1 94 ? -11.547 11.092 5.469 1.00 90.25 94 THR A C 1
ATOM 728 O O . THR A 1 94 ? -10.726 10.704 4.646 1.00 90.25 94 THR A O 1
ATOM 731 N N . ASP A 1 95 ? -12.542 11.903 5.136 1.00 91.06 95 ASP A N 1
ATOM 732 C CA . ASP A 1 95 ? -12.653 12.428 3.774 1.00 91.06 95 ASP A CA 1
ATOM 733 C C . ASP A 1 95 ? -11.345 13.117 3.339 1.00 91.06 95 ASP A C 1
ATOM 735 O O . ASP A 1 95 ? -10.619 13.699 4.151 1.00 91.06 95 ASP A O 1
ATOM 739 N N . THR A 1 96 ? -10.990 12.972 2.063 1.00 89.25 96 THR A N 1
ATOM 740 C CA . THR A 1 96 ? -9.769 13.546 1.478 1.00 89.25 96 THR A CA 1
ATOM 741 C C . THR A 1 96 ? -10.078 14.044 0.087 1.00 89.25 96 THR A C 1
ATOM 743 O O . THR A 1 96 ? -10.425 13.267 -0.806 1.00 89.25 96 THR A O 1
ATOM 746 N N . GLY A 1 97 ? -9.992 15.358 -0.071 1.00 89.88 97 GLY A N 1
ATOM 747 C CA . GLY A 1 97 ? -10.168 16.046 -1.333 1.00 89.88 97 GLY A CA 1
ATOM 748 C C . GLY A 1 97 ? -8.847 16.260 -2.079 1.00 89.88 97 GLY A C 1
ATOM 749 O O . GLY A 1 97 ? -7.763 16.038 -1.539 1.00 89.88 97 GLY A O 1
ATOM 750 N N . PRO A 1 98 ? -8.913 16.767 -3.323 1.00 88.81 98 PRO A N 1
ATOM 751 C CA . PRO A 1 98 ? -7.737 16.980 -4.174 1.00 88.81 98 PRO A CA 1
ATOM 752 C C . PRO A 1 98 ? -6.676 17.936 -3.604 1.00 88.81 98 PRO A C 1
ATOM 754 O O . PRO A 1 98 ? -5.545 17.948 -4.079 1.00 88.81 98 PRO A O 1
ATOM 757 N N . THR A 1 99 ? -7.035 18.766 -2.622 1.00 88.38 99 THR A N 1
ATOM 758 C CA . THR A 1 99 ? -6.161 19.794 -2.034 1.00 88.38 99 THR A CA 1
ATOM 759 C C . THR A 1 99 ? -5.624 19.432 -0.652 1.00 88.38 99 THR A C 1
ATOM 761 O O . THR A 1 99 ? -4.851 20.205 -0.090 1.00 88.38 99 THR A O 1
ATOM 764 N N . ASP A 1 100 ? -6.026 18.290 -0.093 1.00 87.75 100 ASP A N 1
ATOM 765 C CA . ASP A 1 100 ? -5.705 17.919 1.293 1.00 87.75 100 ASP A CA 1
ATOM 766 C C . ASP A 1 100 ? -4.346 17.210 1.420 1.00 87.75 100 ASP A C 1
ATOM 768 O O . ASP A 1 100 ? -3.909 16.873 2.520 1.00 87.75 100 ASP A O 1
ATOM 772 N N . GLY A 1 101 ? -3.657 17.020 0.291 1.00 85.19 101 GLY A N 1
ATOM 773 C CA . GLY A 1 101 ? -2.557 16.072 0.168 1.00 85.19 101 GLY A CA 1
ATOM 774 C C . GLY A 1 101 ? -3.081 14.653 -0.055 1.00 85.19 101 GLY A C 1
ATOM 775 O O . GLY A 1 101 ? -4.285 14.423 -0.153 1.00 85.19 101 GLY A O 1
ATOM 776 N N . GLY A 1 102 ? -2.177 13.684 -0.189 1.00 84.44 102 GLY A N 1
ATOM 777 C CA . GLY A 1 102 ? -2.579 12.289 -0.320 1.00 84.44 102 GLY A CA 1
ATOM 778 C C . GLY A 1 102 ? -1.561 11.411 -1.026 1.00 84.44 102 GLY A C 1
ATOM 779 O O . GLY A 1 102 ? -0.410 11.788 -1.248 1.00 84.44 102 GLY A O 1
ATOM 780 N N . PHE A 1 103 ? -2.017 10.211 -1.370 1.00 87.44 103 PHE A N 1
ATOM 781 C CA . PHE A 1 103 ? -1.221 9.237 -2.097 1.00 87.44 103 PHE A CA 1
ATOM 782 C C . PHE A 1 103 ? -0.992 9.688 -3.545 1.00 87.44 103 PHE A C 1
ATOM 784 O O . PHE A 1 103 ? -1.939 9.968 -4.279 1.00 87.44 103 PHE A O 1
ATOM 791 N N . CYS A 1 104 ? 0.274 9.713 -3.958 1.00 88.75 104 CYS A N 1
ATOM 792 C CA . CYS A 1 104 ? 0.697 9.941 -5.334 1.00 88.75 104 CYS A CA 1
ATOM 793 C C . CYS A 1 104 ? 1.433 8.697 -5.842 1.00 88.75 104 CYS A C 1
ATOM 795 O O . CYS A 1 104 ? 2.148 8.039 -5.087 1.00 88.75 104 CYS A O 1
ATOM 797 N N . VAL A 1 105 ? 1.264 8.374 -7.124 1.00 91.00 105 VAL A N 1
ATOM 798 C CA . VAL A 1 105 ? 1.910 7.222 -7.757 1.00 91.00 105 VAL A CA 1
ATOM 799 C C . VAL A 1 105 ? 2.310 7.554 -9.186 1.00 91.00 105 VAL A C 1
ATOM 801 O O . VAL A 1 105 ? 1.595 8.261 -9.893 1.00 91.00 105 VAL A O 1
ATOM 804 N N . VAL A 1 106 ? 3.431 6.986 -9.630 1.00 90.00 106 VAL A N 1
ATOM 805 C CA . VAL A 1 106 ? 3.809 6.925 -11.044 1.00 90.00 106 VAL A CA 1
ATOM 806 C C . VAL A 1 106 ? 3.326 5.580 -11.600 1.00 90.00 106 VAL A C 1
ATOM 808 O O . VAL A 1 106 ? 3.872 4.538 -11.229 1.00 90.00 106 VAL A O 1
ATOM 811 N N . PRO A 1 107 ? 2.287 5.537 -12.455 1.00 91.38 107 PRO A N 1
ATOM 812 C CA . PRO A 1 107 ? 1.749 4.275 -12.949 1.00 91.38 107 PRO A CA 1
ATOM 813 C C . PRO A 1 107 ? 2.820 3.422 -13.642 1.00 91.38 107 PRO A C 1
ATOM 815 O O . PRO A 1 107 ? 3.579 3.904 -14.476 1.00 91.38 107 PRO A O 1
ATOM 818 N N . GLY A 1 108 ? 2.884 2.135 -13.295 1.00 88.75 108 GLY A N 1
ATOM 819 C CA . GLY A 1 108 ? 3.845 1.192 -13.880 1.00 88.75 108 GLY A CA 1
ATOM 820 C C . GLY A 1 108 ? 5.265 1.227 -13.296 1.00 88.75 108 GLY A C 1
ATOM 821 O O . GLY A 1 108 ? 6.038 0.315 -13.597 1.00 88.75 108 GLY A O 1
ATOM 822 N N . SER A 1 109 ? 5.600 2.182 -12.418 1.00 88.69 109 SER A N 1
ATOM 823 C CA . SER A 1 109 ? 6.950 2.301 -11.832 1.00 88.69 109 SER A CA 1
ATOM 824 C C . SER A 1 109 ? 7.377 1.090 -10.994 1.00 88.69 109 SER A C 1
ATOM 826 O O . SER A 1 109 ? 8.562 0.809 -10.875 1.00 88.69 109 SER A O 1
ATOM 828 N N . HIS A 1 110 ? 6.428 0.301 -10.488 1.00 88.25 110 HIS A N 1
ATOM 829 C CA . HIS A 1 110 ? 6.690 -0.936 -9.742 1.00 88.25 110 HIS A CA 1
ATOM 830 C C . HIS A 1 110 ? 7.431 -2.025 -10.545 1.00 88.25 110 HIS A C 1
ATOM 832 O O . HIS A 1 110 ? 7.935 -2.974 -9.950 1.00 88.25 110 HIS A O 1
ATOM 838 N N . LYS A 1 111 ? 7.502 -1.895 -11.880 1.00 85.81 111 LYS A N 1
ATOM 839 C CA . LYS A 1 111 ? 8.327 -2.733 -12.775 1.00 85.81 111 LYS A CA 1
ATOM 840 C C . LYS A 1 111 ? 9.516 -1.979 -13.374 1.00 85.81 111 LYS A C 1
ATOM 842 O O . LYS A 1 111 ? 10.280 -2.566 -14.138 1.00 85.81 111 LYS A O 1
ATOM 847 N N . ALA A 1 112 ? 9.629 -0.676 -13.121 1.00 85.06 112 ALA A N 1
ATOM 848 C CA . ALA A 1 112 ? 10.742 0.107 -13.627 1.00 85.06 112 ALA A CA 1
ATOM 849 C C . ALA A 1 112 ? 12.013 -0.320 -12.892 1.00 85.06 112 ALA A C 1
ATOM 851 O O . ALA A 1 112 ? 12.024 -0.407 -11.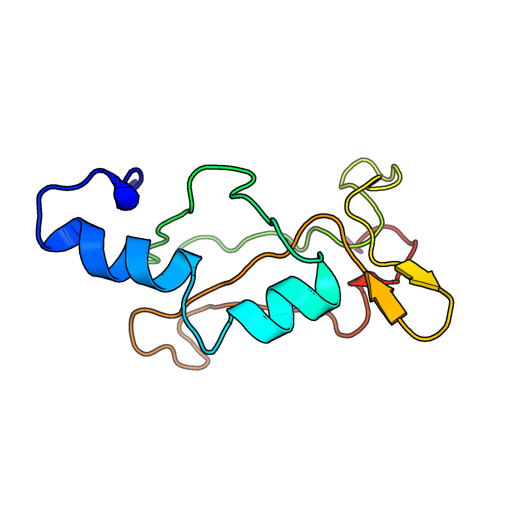668 1.00 85.06 112 ALA A O 1
ATOM 852 N N . ASN A 1 113 ? 13.075 -0.577 -13.653 1.00 84.62 113 ASN A N 1
ATOM 853 C CA . ASN A 1 113 ? 14.390 -0.938 -13.128 1.00 84.62 113 ASN A CA 1
ATOM 854 C C . ASN A 1 113 ? 15.394 0.204 -13.360 1.00 84.62 113 ASN A C 1
ATOM 856 O O . ASN A 1 113 ? 16.528 -0.017 -13.779 1.00 84.62 113 ASN A O 1
ATOM 860 N N . PHE A 1 114 ? 14.922 1.436 -13.165 1.00 85.19 114 PHE A N 1
ATOM 861 C CA . PHE A 1 114 ? 15.694 2.670 -13.276 1.00 85.19 114 PHE A CA 1
ATOM 862 C C . PHE A 1 114 ? 15.569 3.446 -11.961 1.00 85.19 114 PHE A C 1
ATOM 864 O O . PHE A 1 114 ? 14.534 3.319 -11.302 1.00 85.19 114 PHE A O 1
ATOM 871 N N . PRO A 1 115 ? 16.574 4.254 -11.584 1.00 79.69 115 PRO A N 1
ATOM 872 C CA . PRO A 1 115 ? 16.480 5.113 -10.410 1.00 79.69 115 PRO A CA 1
ATOM 873 C C . PRO A 1 115 ? 15.268 6.046 -10.474 1.00 79.69 115 PRO A C 1
ATOM 875 O O . PRO A 1 115 ? 14.907 6.535 -11.551 1.00 79.69 115 PRO A O 1
ATOM 878 N N . THR A 1 116 ? 14.664 6.320 -9.316 1.00 78.75 116 THR A N 1
ATOM 879 C CA . THR A 1 116 ? 13.646 7.368 -9.191 1.00 78.75 116 THR A CA 1
ATOM 880 C C . THR A 1 116 ? 14.263 8.707 -9.611 1.00 78.75 116 THR A C 1
ATOM 882 O O . THR A 1 116 ? 15.353 9.031 -9.135 1.00 78.75 116 THR A O 1
ATOM 885 N N . PRO A 1 117 ? 13.621 9.475 -10.511 1.00 74.38 117 PRO A N 1
ATOM 886 C CA . PRO A 1 117 ? 14.095 10.808 -10.871 1.00 74.38 117 PRO A CA 1
ATOM 887 C C . PRO A 1 117 ? 14.251 11.709 -9.632 1.00 74.38 117 PRO A C 1
ATOM 889 O O . PRO A 1 117 ? 13.496 11.519 -8.674 1.00 74.38 117 PRO A O 1
ATOM 892 N N . PRO A 1 118 ? 15.204 12.660 -9.645 1.00 66.50 118 PRO A N 1
ATOM 893 C CA . PRO A 1 118 ? 15.394 13.613 -8.552 1.00 66.50 118 PRO A CA 1
ATOM 894 C C . PRO A 1 118 ? 14.182 14.529 -8.343 1.00 66.50 118 PRO A C 1
ATOM 896 O O . PRO A 1 118 ? 13.444 14.786 -9.326 1.00 66.50 118 PRO A O 1
#

Secondary structure (DSSP, 8-state):
-----GGGSSTTTTHHHHHHTT-TTTHHHHHHHT-TT---SSPPP-----TT--------SSB-TTSSB-TTTS-EEETTEEE-S--------S---TTS------TTGGG--SPPP-

Sequence (118 aa):
SDMGGMLGWKKPLCEPFRQVLAHPKLVPFLHELMGVGYRLDHSPLLLHQRKGAEGHTLHGGAVEEAGGPAWPLQYQFAHGKMRTSLLTVCMQLTDTGPTDGGFCVVPGSHKANFPTPP